Protein AF-A0A0V0T210-F1 (afdb_monomer_lite)

Secondary structure (DSSP, 8-state):
-HHHHHHHHHHHHIIIIIHHHHTTT---EEEEPTT-TTS-GGGT--TTPPTT-EEEEEETTEEEEEEEEETTEEEEEEE-------

Sequence (86 aa):
MLTIAAQMFIAAWKQNAAEDLLAKKTTIVGTLRRNKTEVPSELTEAMGREVGSSLFCFDRQLTLVSYILKRKKCVLLLSTMHHDDA

InterPro domains:
  IPR029526 PiggyBac transposable element-derived protein [PF13843] (16-84)

Foldseek 3Di:
DVQPLLVQLCVVVCVPPVVVQVVVVHKDKDWDDPPDPSDDVVLQDQPPPDQQDWDWDDDQQKIWIWHRPDRSDTIIMIIRDHDDPD

pLDDT: mean 77.09, std 12.62, range [44.34, 94.62]

Structure (mmCIF, N/CA/C/O backbone):
data_AF-A0A0V0T210-F1
#
_entry.id   AF-A0A0V0T210-F1
#
loop_
_atom_site.group_PDB
_atom_site.id
_atom_site.type_symbol
_atom_site.label_atom_id
_atom_site.label_alt_id
_atom_site.label_comp_id
_atom_site.label_asym_id
_atom_site.label_entity_id
_atom_site.label_seq_id
_atom_site.pdbx_PDB_ins_code
_atom_site.Cartn_x
_atom_site.Cartn_y
_atom_site.Cartn_z
_atom_site.occupancy
_atom_site.B_iso_or_equiv
_atom_site.auth_seq_id
_atom_site.auth_comp_id
_atom_site.auth_asym_id
_atom_site.auth_atom_id
_atom_site.pdbx_PDB_model_num
ATOM 1 N N . MET A 1 1 ? 1.105 20.512 -0.603 1.00 45.66 1 MET A N 1
ATOM 2 C CA . MET A 1 1 ? 2.060 19.970 0.392 1.00 45.66 1 MET A CA 1
ATOM 3 C C . MET A 1 1 ? 1.979 18.446 0.541 1.00 45.66 1 MET A C 1
ATOM 5 O O . MET A 1 1 ? 3.013 17.859 0.811 1.00 45.66 1 MET A O 1
ATOM 9 N N . LEU A 1 2 ? 0.834 17.797 0.265 1.00 49.56 2 LEU A N 1
ATOM 10 C CA . LEU A 1 2 ? 0.657 16.328 0.315 1.00 49.56 2 LEU A CA 1
ATOM 11 C C . LEU A 1 2 ? 1.561 15.514 -0.647 1.00 49.56 2 LEU A C 1
ATOM 13 O O . LEU A 1 2 ? 1.802 14.334 -0.426 1.00 49.56 2 LEU A O 1
ATOM 17 N N . THR A 1 3 ? 2.034 16.126 -1.736 1.00 56.75 3 THR A N 1
ATOM 18 C CA . THR A 1 3 ? 2.712 15.435 -2.845 1.00 56.75 3 THR A CA 1
ATOM 19 C C . THR A 1 3 ? 4.189 15.157 -2.593 1.00 56.75 3 THR A C 1
ATOM 21 O O . THR A 1 3 ? 4.652 14.067 -2.902 1.00 56.75 3 THR A O 1
ATOM 24 N N . ILE A 1 4 ? 4.928 16.088 -1.985 1.00 62.47 4 ILE A N 1
ATOM 25 C CA . ILE A 1 4 ? 6.395 15.994 -1.920 1.00 62.47 4 ILE A CA 1
ATOM 26 C C . ILE A 1 4 ? 6.842 14.861 -0.986 1.00 62.47 4 ILE A C 1
ATOM 28 O O . ILE A 1 4 ? 7.692 14.065 -1.368 1.00 62.47 4 ILE A O 1
ATOM 32 N N . ALA A 1 5 ? 6.243 14.734 0.203 1.00 63.56 5 ALA A N 1
ATOM 33 C CA . ALA A 1 5 ? 6.600 13.679 1.158 1.00 63.56 5 ALA A CA 1
ATOM 34 C C . ALA A 1 5 ? 6.236 12.277 0.636 1.00 63.56 5 ALA A C 1
ATOM 36 O O . ALA A 1 5 ? 7.047 11.356 0.712 1.00 63.56 5 ALA A O 1
ATOM 37 N N . ALA A 1 6 ? 5.050 12.131 0.034 1.00 63.81 6 ALA A N 1
ATOM 38 C CA . ALA A 1 6 ? 4.636 10.890 -0.618 1.00 63.81 6 ALA A CA 1
ATOM 39 C C . ALA A 1 6 ? 5.521 10.539 -1.824 1.00 63.81 6 ALA A C 1
ATOM 41 O O . ALA A 1 6 ? 5.907 9.381 -1.975 1.00 63.81 6 ALA A O 1
ATOM 42 N N . GLN A 1 7 ? 5.914 11.523 -2.638 1.00 66.56 7 GLN A N 1
ATOM 43 C CA . GLN A 1 7 ? 6.850 11.310 -3.745 1.00 66.56 7 GLN A CA 1
ATOM 44 C C . GLN A 1 7 ? 8.248 10.928 -3.259 1.00 66.56 7 GLN A C 1
ATOM 46 O O . GLN A 1 7 ? 8.840 10.017 -3.831 1.00 66.56 7 GLN A O 1
ATOM 51 N N . MET A 1 8 ? 8.765 11.548 -2.192 1.00 68.94 8 MET A N 1
ATOM 52 C CA . MET A 1 8 ? 10.059 11.155 -1.624 1.00 68.94 8 MET A CA 1
ATOM 53 C C . MET A 1 8 ? 10.032 9.731 -1.064 1.00 68.94 8 MET A C 1
ATOM 55 O O . MET A 1 8 ? 10.986 8.987 -1.266 1.00 68.94 8 MET A O 1
ATOM 59 N N . PHE A 1 9 ? 8.942 9.329 -0.402 1.00 71.75 9 PHE A N 1
ATOM 60 C CA . PHE A 1 9 ? 8.769 7.953 0.067 1.00 71.75 9 PHE A CA 1
ATOM 61 C C . PHE A 1 9 ? 8.775 6.954 -1.088 1.00 71.75 9 PHE A C 1
ATOM 63 O O . PHE A 1 9 ? 9.511 5.969 -1.048 1.00 71.75 9 PHE A O 1
ATOM 70 N N . ILE A 1 10 ? 7.978 7.220 -2.128 1.00 69.12 10 ILE A N 1
ATOM 71 C CA . ILE A 1 10 ? 7.919 6.358 -3.309 1.00 69.12 10 ILE A CA 1
ATOM 72 C C . ILE A 1 10 ? 9.299 6.283 -3.975 1.00 69.12 10 ILE A C 1
ATOM 74 O O . ILE A 1 10 ? 9.738 5.186 -4.307 1.00 69.12 10 ILE A O 1
ATOM 78 N N . ALA A 1 11 ? 10.021 7.402 -4.092 1.00 66.19 11 ALA A N 1
ATOM 79 C CA . ALA A 1 11 ? 11.373 7.438 -4.649 1.00 66.19 11 ALA A CA 1
ATOM 80 C C . ALA A 1 11 ? 12.380 6.625 -3.815 1.00 66.19 11 ALA A C 1
ATOM 82 O O . ALA A 1 11 ? 13.084 5.777 -4.359 1.00 66.19 11 ALA A O 1
ATOM 83 N N . ALA A 1 12 ? 12.405 6.814 -2.492 1.00 67.31 12 ALA A N 1
ATOM 84 C CA . ALA A 1 12 ? 13.299 6.079 -1.596 1.00 67.31 12 ALA A CA 1
ATOM 85 C C . ALA A 1 12 ? 13.003 4.569 -1.584 1.00 67.31 12 ALA A C 1
ATOM 87 O O . ALA A 1 12 ? 13.913 3.745 -1.499 1.00 67.31 12 ALA A O 1
ATOM 88 N N . TRP A 1 13 ? 11.728 4.184 -1.682 1.00 66.94 13 TRP A N 1
ATOM 89 C C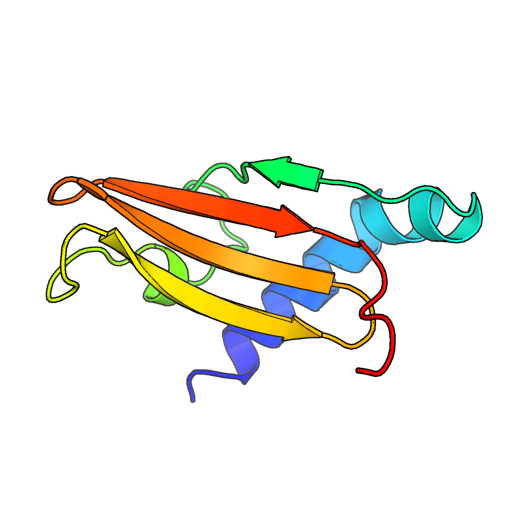A . TRP A 1 13 ? 11.339 2.777 -1.731 1.00 66.94 13 TRP A CA 1
ATOM 90 C C . TRP A 1 13 ? 11.645 2.137 -3.089 1.00 66.94 13 TRP A C 1
ATOM 92 O O . TRP A 1 13 ? 12.093 0.987 -3.146 1.00 66.94 13 TRP A O 1
ATOM 102 N N . LYS A 1 14 ? 11.454 2.892 -4.177 1.00 64.69 14 LYS A N 1
ATOM 103 C CA . LYS A 1 14 ? 11.756 2.459 -5.544 1.00 64.69 14 LYS A CA 1
ATOM 104 C C . LYS A 1 14 ? 13.207 1.996 -5.677 1.00 64.69 14 LYS A C 1
ATOM 106 O O . LYS A 1 14 ? 13.448 0.920 -6.221 1.00 64.69 14 LYS A O 1
ATOM 111 N N . GLN A 1 15 ? 14.126 2.743 -5.073 1.00 59.47 15 GLN A N 1
ATOM 112 C CA . GLN A 1 15 ? 15.569 2.555 -5.208 1.00 59.47 15 GLN A CA 1
ATOM 113 C C . GLN A 1 15 ? 16.133 1.299 -4.518 1.00 59.47 15 GLN A C 1
ATOM 115 O O . GLN A 1 15 ? 17.251 0.896 -4.810 1.00 59.47 15 GLN A O 1
ATOM 120 N N . ASN A 1 16 ? 15.379 0.659 -3.613 1.00 64.88 16 ASN A N 1
ATOM 121 C CA . ASN A 1 16 ? 15.887 -0.479 -2.834 1.00 64.88 16 ASN A CA 1
ATOM 122 C C . ASN A 1 16 ? 15.446 -1.855 -3.354 1.00 64.88 16 ASN A C 1
ATOM 124 O O . ASN A 1 16 ? 16.222 -2.801 -3.295 1.00 64.88 16 ASN A O 1
ATOM 128 N N . ALA A 1 17 ? 14.193 -2.010 -3.790 1.00 62.25 17 ALA A N 1
ATOM 129 C CA . ALA A 1 17 ? 13.641 -3.333 -4.122 1.00 62.25 17 ALA A CA 1
ATOM 130 C C . ALA A 1 17 ? 12.813 -3.356 -5.410 1.00 62.25 17 ALA A C 1
ATOM 132 O O . ALA A 1 17 ? 12.703 -4.401 -6.049 1.00 62.25 17 ALA A O 1
ATOM 133 N N . ALA A 1 18 ? 12.222 -2.224 -5.799 1.00 62.03 18 ALA A N 1
ATOM 134 C CA . ALA A 1 18 ? 11.393 -2.170 -6.994 1.00 62.03 18 ALA A CA 1
ATOM 135 C C . ALA A 1 18 ? 12.241 -2.180 -8.270 1.00 62.03 18 ALA A C 1
ATOM 137 O O . ALA A 1 18 ? 11.863 -2.850 -9.221 1.00 62.03 18 ALA A O 1
ATOM 138 N N . GLU A 1 19 ? 13.383 -1.487 -8.298 1.00 65.75 19 GLU A N 1
ATOM 139 C CA . GLU A 1 19 ? 14.219 -1.369 -9.504 1.00 65.75 19 GLU A CA 1
ATOM 140 C C . GLU A 1 19 ? 14.766 -2.718 -9.993 1.00 65.75 19 GLU A C 1
ATOM 142 O O . GLU A 1 19 ? 14.601 -3.049 -11.168 1.00 65.75 19 GLU A O 1
ATOM 147 N N . ASP A 1 20 ? 15.297 -3.549 -9.094 1.00 67.25 20 ASP A N 1
ATOM 148 C CA . ASP A 1 20 ? 15.809 -4.886 -9.432 1.00 67.25 20 ASP A CA 1
ATOM 149 C C . ASP A 1 20 ? 14.724 -5.842 -9.947 1.00 67.25 20 ASP A C 1
ATOM 151 O O . ASP A 1 20 ? 14.996 -6.750 -10.739 1.00 67.25 20 ASP A O 1
ATOM 155 N N . LEU A 1 21 ? 13.485 -5.669 -9.482 1.00 66.19 21 LEU A N 1
ATOM 156 C CA . LEU A 1 21 ? 12.355 -6.525 -9.844 1.00 66.19 21 LEU A CA 1
ATOM 157 C C . LEU A 1 21 ? 11.651 -6.027 -11.112 1.00 66.19 21 LEU A C 1
ATOM 159 O O . LEU A 1 21 ? 11.309 -6.839 -11.975 1.00 66.19 21 LEU A O 1
ATOM 163 N N . LEU A 1 22 ? 11.553 -4.708 -11.292 1.00 66.75 22 LEU A N 1
ATOM 164 C CA . LEU A 1 22 ? 11.104 -4.076 -12.532 1.00 66.75 22 LEU A CA 1
ATOM 165 C C . LEU A 1 22 ? 12.062 -4.385 -13.689 1.00 66.75 22 LEU A C 1
ATOM 167 O O . LEU A 1 22 ? 11.608 -4.704 -14.787 1.00 66.75 22 LEU A O 1
ATOM 171 N N . ALA A 1 23 ? 13.376 -4.400 -13.440 1.00 65.62 23 ALA A N 1
ATOM 172 C CA . ALA A 1 23 ? 14.374 -4.821 -14.426 1.00 65.62 23 ALA A CA 1
ATOM 173 C C . ALA A 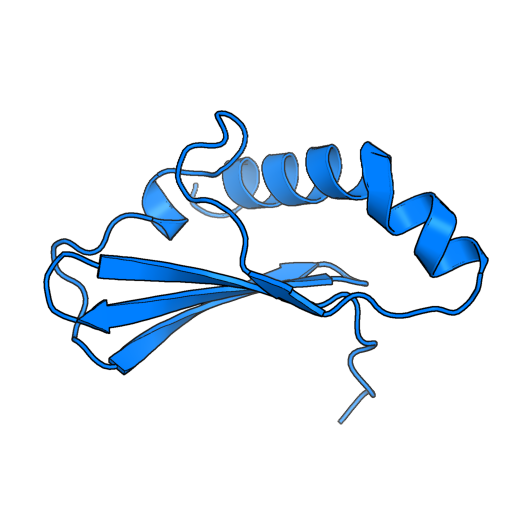1 23 ? 14.174 -6.277 -14.893 1.00 65.62 23 ALA A C 1
ATOM 175 O O . ALA A 1 23 ? 14.497 -6.619 -16.030 1.00 65.62 23 ALA A O 1
ATOM 176 N N . LYS A 1 24 ? 13.588 -7.132 -14.044 1.00 73.69 24 LYS A N 1
ATOM 177 C CA . LYS A 1 24 ? 13.269 -8.537 -14.349 1.00 73.69 24 LYS A CA 1
ATOM 178 C C . LYS A 1 24 ? 11.879 -8.734 -14.967 1.00 73.69 24 LYS A C 1
ATOM 180 O O . LYS A 1 24 ? 11.476 -9.877 -15.159 1.00 73.69 24 LYS A O 1
ATOM 185 N N . LYS A 1 25 ? 11.165 -7.649 -15.305 1.00 71.31 25 LYS A N 1
ATOM 186 C CA . LYS A 1 25 ? 9.767 -7.662 -15.785 1.00 71.31 25 LYS A CA 1
ATOM 187 C C . LYS A 1 25 ? 8.793 -8.329 -14.803 1.00 71.31 25 LYS A C 1
ATOM 189 O O . LYS A 1 25 ? 7.794 -8.910 -15.218 1.00 71.31 25 LYS A O 1
ATOM 194 N N . THR A 1 26 ? 9.075 -8.242 -13.505 1.00 73.19 26 THR A N 1
ATOM 195 C CA . THR A 1 26 ? 8.228 -8.814 -12.455 1.00 73.19 26 THR A CA 1
ATOM 196 C C . THR A 1 26 ? 7.541 -7.700 -11.678 1.00 73.19 26 THR A C 1
ATOM 198 O O . THR A 1 26 ? 8.170 -6.725 -11.271 1.00 73.19 26 THR A O 1
ATOM 201 N N . THR A 1 27 ? 6.244 -7.857 -11.433 1.00 79.81 27 THR A N 1
ATOM 202 C CA . THR A 1 27 ? 5.460 -6.930 -10.610 1.00 79.81 27 THR A CA 1
ATOM 203 C C . THR A 1 27 ? 5.447 -7.377 -9.153 1.00 79.81 27 THR A C 1
ATOM 205 O O . THR A 1 27 ? 5.345 -8.570 -8.868 1.00 79.81 27 THR A O 1
ATOM 208 N N . ILE A 1 28 ? 5.473 -6.426 -8.223 1.00 80.31 28 ILE A N 1
ATOM 209 C CA . ILE A 1 28 ? 5.314 -6.675 -6.790 1.00 80.31 28 ILE A CA 1
ATOM 210 C C . ILE A 1 28 ? 3.949 -6.160 -6.372 1.00 80.31 28 ILE A C 1
ATOM 212 O O . ILE A 1 28 ? 3.600 -5.018 -6.664 1.00 80.31 28 ILE A O 1
ATOM 216 N N . VAL A 1 29 ? 3.211 -6.977 -5.628 1.00 85.81 29 VAL A N 1
ATOM 217 C CA . VAL A 1 29 ? 2.035 -6.533 -4.881 1.00 85.81 29 VAL A CA 1
ATOM 218 C C . VAL A 1 29 ? 2.191 -7.004 -3.447 1.00 85.81 29 VAL A C 1
ATOM 220 O O . VAL A 1 29 ? 2.507 -8.167 -3.199 1.00 85.81 29 VAL A O 1
ATOM 223 N N . GLY A 1 30 ? 1.994 -6.108 -2.487 1.00 87.44 30 GLY A N 1
ATOM 224 C CA . GLY A 1 30 ? 2.135 -6.474 -1.086 1.00 87.44 30 GLY A CA 1
ATOM 225 C C . GLY A 1 30 ? 1.707 -5.387 -0.120 1.00 87.44 30 GLY A C 1
ATOM 226 O O . GLY A 1 30 ? 1.505 -4.231 -0.481 1.00 87.44 30 GLY A O 1
ATOM 227 N N . THR A 1 31 ? 1.569 -5.767 1.145 1.00 89.00 31 THR A N 1
ATOM 228 C CA . THR A 1 31 ? 1.262 -4.822 2.217 1.00 89.00 31 THR A CA 1
ATOM 229 C C . THR A 1 31 ? 2.534 -4.219 2.799 1.00 89.00 31 THR A C 1
ATOM 231 O O . THR A 1 31 ? 3.477 -4.944 3.121 1.00 89.00 31 THR A O 1
ATOM 234 N N . LEU A 1 32 ? 2.537 -2.910 3.025 1.00 84.56 32 LEU A N 1
ATOM 235 C CA . LEU A 1 32 ? 3.621 -2.206 3.704 1.00 84.56 32 LEU A CA 1
ATOM 236 C C . LEU A 1 32 ? 3.361 -2.122 5.208 1.00 84.56 32 LEU A C 1
ATOM 238 O O . LEU A 1 32 ? 2.253 -1.837 5.668 1.00 84.56 32 LEU A O 1
ATOM 242 N N . ARG A 1 33 ? 4.420 -2.321 5.999 1.00 81.44 33 ARG A N 1
ATOM 243 C CA . ARG A 1 33 ? 4.372 -2.039 7.436 1.00 81.44 33 ARG A CA 1
ATOM 244 C C . ARG A 1 33 ? 4.316 -0.531 7.660 1.00 81.44 33 ARG A C 1
ATOM 246 O O . ARG A 1 33 ? 5.166 0.202 7.171 1.00 81.44 33 ARG A O 1
ATOM 253 N N . ARG A 1 34 ? 3.356 -0.106 8.484 1.00 73.44 34 ARG A N 1
ATOM 254 C CA . ARG A 1 34 ? 3.134 1.296 8.865 1.00 73.44 34 ARG A CA 1
ATOM 255 C C . ARG A 1 34 ? 4.343 1.956 9.541 1.00 73.44 34 ARG A C 1
ATOM 257 O O . ARG A 1 34 ? 4.559 3.141 9.358 1.00 73.44 34 ARG A O 1
ATOM 264 N N . ASN A 1 35 ? 5.116 1.199 10.320 1.00 74.19 35 ASN A N 1
ATOM 265 C CA . ASN A 1 35 ? 6.169 1.737 11.195 1.00 74.19 35 ASN A CA 1
ATOM 266 C C . ASN A 1 35 ? 7.502 2.010 10.476 1.00 74.19 35 ASN A C 1
ATOM 268 O O . ASN A 1 35 ? 8.542 2.066 11.126 1.00 74.19 35 ASN A O 1
ATOM 272 N N . LYS A 1 36 ? 7.506 2.108 9.146 1.00 69.81 36 LYS A N 1
ATOM 273 C CA . LYS A 1 36 ? 8.706 2.495 8.403 1.00 69.81 36 LYS A CA 1
ATOM 274 C C . LYS A 1 36 ? 8.838 4.013 8.444 1.00 69.81 36 LYS A C 1
ATOM 276 O O . LYS A 1 36 ? 7.891 4.701 8.082 1.00 69.81 36 LYS A O 1
ATOM 281 N N . THR A 1 37 ? 9.999 4.511 8.868 1.00 67.81 37 THR A N 1
ATOM 282 C CA . THR A 1 37 ? 10.289 5.951 8.996 1.00 67.81 37 THR A CA 1
ATOM 283 C C . THR A 1 37 ? 10.063 6.703 7.690 1.00 67.81 37 THR A C 1
ATOM 285 O O . THR A 1 37 ? 9.677 7.864 7.708 1.00 67.81 37 THR A O 1
ATOM 288 N N . GLU A 1 38 ? 10.267 6.035 6.555 1.00 72.62 38 GLU A N 1
ATOM 289 C CA . GLU A 1 38 ? 10.046 6.634 5.246 1.00 72.62 38 GLU A CA 1
ATOM 290 C C . GLU A 1 38 ? 8.554 6.835 4.889 1.00 72.62 38 GLU A C 1
ATOM 292 O O . GLU A 1 38 ? 8.266 7.608 3.984 1.00 72.62 38 GLU A O 1
ATOM 297 N N . VAL A 1 39 ? 7.598 6.197 5.582 1.00 77.12 39 VAL A N 1
ATOM 298 C CA . VAL A 1 39 ? 6.162 6.294 5.260 1.00 77.12 39 VAL A CA 1
ATOM 299 C C . VAL A 1 39 ? 5.563 7.605 5.803 1.00 77.12 39 VAL A C 1
ATOM 301 O O . VAL A 1 39 ? 5.546 7.797 7.021 1.00 77.12 39 VAL A O 1
ATOM 304 N N . PRO A 1 40 ? 4.977 8.467 4.949 1.00 81.06 40 PRO A N 1
ATOM 305 C CA . PRO A 1 40 ? 4.341 9.713 5.376 1.00 81.06 40 PRO A CA 1
ATOM 306 C C . PRO A 1 40 ? 3.164 9.464 6.321 1.00 81.06 40 PRO A C 1
ATOM 308 O O . PRO A 1 40 ? 2.339 8.569 6.091 1.00 81.06 40 PRO A O 1
ATOM 311 N N . SER A 1 41 ? 3.056 10.266 7.381 1.00 82.50 41 SER A N 1
ATOM 312 C CA . SER A 1 41 ? 2.011 10.115 8.396 1.00 82.50 41 SER A CA 1
ATOM 313 C C . SER A 1 41 ? 0.614 10.273 7.802 1.00 82.50 41 SER A C 1
ATOM 315 O O . SER A 1 41 ? -0.282 9.540 8.213 1.00 82.50 41 SER A O 1
ATOM 317 N N . GLU A 1 42 ? 0.454 11.115 6.784 1.00 82.62 42 GLU A N 1
ATOM 318 C CA . GLU A 1 42 ? -0.791 11.393 6.061 1.00 82.62 42 GLU A CA 1
ATOM 319 C C . GLU A 1 42 ? -1.375 10.136 5.407 1.00 82.62 42 GLU A C 1
ATOM 321 O O . GLU A 1 42 ? -2.590 9.973 5.301 1.00 82.62 42 GLU A O 1
ATOM 326 N N . LEU A 1 43 ? -0.510 9.200 5.008 1.00 81.44 43 LEU A N 1
ATOM 327 C CA . LEU A 1 43 ? -0.923 7.920 4.438 1.00 81.44 43 LEU A CA 1
ATOM 328 C C . LEU A 1 43 ? -1.283 6.897 5.505 1.00 81.44 43 LEU A C 1
ATOM 330 O O . LEU A 1 43 ? -1.876 5.868 5.199 1.00 81.44 43 LEU A O 1
ATOM 334 N N . THR A 1 44 ? -0.949 7.152 6.762 1.00 85.31 44 THR A N 1
ATOM 335 C CA . THR A 1 44 ? -1.222 6.222 7.860 1.00 85.31 44 THR A CA 1
ATOM 336 C C . THR A 1 44 ? -2.245 6.748 8.854 1.00 85.31 44 THR A C 1
ATOM 338 O O . THR A 1 44 ? -2.761 5.985 9.680 1.00 85.31 44 THR A O 1
ATOM 341 N N . GLU A 1 45 ? -2.534 8.044 8.792 1.00 85.69 45 GLU A N 1
ATOM 342 C CA . GLU A 1 45 ? -3.505 8.713 9.625 1.00 85.69 45 GLU A CA 1
ATOM 343 C C . GLU A 1 45 ? -4.902 8.197 9.291 1.00 85.69 45 GLU A C 1
ATOM 345 O O . GLU A 1 45 ? -5.426 8.345 8.190 1.00 85.69 45 GLU A O 1
ATOM 350 N N . ALA A 1 46 ? -5.489 7.520 10.273 1.00 84.25 46 ALA A N 1
ATOM 351 C CA . ALA A 1 46 ? -6.841 6.984 10.194 1.00 84.25 46 ALA A CA 1
ATOM 352 C C . ALA A 1 46 ? -7.856 7.879 10.919 1.00 84.25 46 ALA A C 1
ATOM 354 O O . ALA A 1 46 ? -9.051 7.590 10.899 1.00 84.25 46 ALA A O 1
ATOM 355 N N . MET A 1 47 ? -7.394 8.916 11.625 1.00 84.62 47 MET A N 1
ATOM 356 C CA . MET A 1 47 ? -8.277 9.843 12.324 1.00 84.62 47 MET A CA 1
ATOM 357 C C . MET A 1 47 ? -8.982 10.732 11.298 1.00 84.62 47 MET A C 1
ATOM 359 O O . MET A 1 47 ? -8.363 11.196 10.350 1.00 84.62 47 MET A O 1
ATOM 363 N N . GLY A 1 48 ? -10.296 10.905 11.443 1.00 85.44 48 GLY A N 1
ATOM 364 C CA . GLY A 1 48 ? -11.103 11.687 10.499 1.00 85.44 48 GLY A CA 1
ATOM 365 C C . GLY A 1 48 ? -11.414 10.998 9.163 1.00 85.44 48 GLY A C 1
ATOM 366 O O . GLY A 1 48 ? -12.199 11.537 8.393 1.00 85.44 48 GLY A O 1
ATOM 367 N N . ARG A 1 49 ? -10.871 9.802 8.893 1.00 90.88 49 ARG A N 1
ATOM 368 C CA . ARG A 1 49 ? -11.176 9.025 7.681 1.00 90.88 49 ARG A CA 1
ATOM 369 C C . ARG A 1 49 ? -12.240 7.958 7.934 1.00 90.88 49 ARG A C 1
ATOM 371 O O . ARG A 1 49 ? -12.237 7.293 8.972 1.00 90.88 49 ARG A O 1
ATOM 378 N N . GLU A 1 50 ? -13.132 7.773 6.964 1.00 93.44 50 GLU A N 1
ATOM 379 C CA . GLU A 1 50 ? -14.211 6.786 7.038 1.00 93.44 50 GLU A CA 1
ATOM 380 C C . GLU A 1 50 ? -13.680 5.348 6.906 1.00 93.44 50 GLU A C 1
ATOM 382 O O . GLU A 1 50 ? -12.725 5.084 6.171 1.00 93.44 50 GLU A O 1
ATOM 387 N N . VAL A 1 51 ? -14.297 4.401 7.620 1.00 94.62 51 VAL A N 1
ATOM 388 C CA . VAL A 1 51 ? -13.992 2.970 7.469 1.00 94.62 51 VAL A CA 1
ATOM 389 C C . VAL A 1 51 ? -14.400 2.515 6.069 1.00 94.62 51 VAL A C 1
ATOM 391 O O . VAL A 1 51 ? -15.500 2.802 5.625 1.00 94.62 51 VAL A O 1
ATOM 394 N N . GLY A 1 52 ? -13.513 1.803 5.379 1.00 93.12 52 GLY A N 1
ATOM 395 C CA . GLY A 1 52 ? -13.700 1.421 3.980 1.00 93.12 52 GLY A CA 1
ATOM 396 C C . GLY A 1 52 ? -13.197 2.461 2.974 1.00 93.12 52 GLY A C 1
ATOM 397 O O . GLY A 1 52 ? -13.117 2.151 1.788 1.00 93.12 52 GLY A O 1
ATOM 398 N N . SER A 1 53 ? -12.793 3.658 3.418 1.00 93.88 53 SER A N 1
ATOM 399 C CA . SER A 1 53 ? -12.208 4.662 2.523 1.00 93.88 53 SER A CA 1
ATOM 400 C C . SER A 1 53 ? -10.768 4.322 2.125 1.00 93.88 53 SER A C 1
ATOM 402 O O . SER A 1 53 ? -10.003 3.728 2.895 1.00 93.88 53 SER A O 1
ATOM 404 N N . SER A 1 54 ? -10.381 4.767 0.928 1.00 92.12 54 SER A N 1
ATOM 405 C CA . SER A 1 54 ? -9.042 4.589 0.358 1.00 92.12 54 SER A CA 1
ATOM 406 C C . SER A 1 54 ? -8.447 5.928 -0.072 1.00 92.12 54 SER A C 1
ATOM 408 O O . SER A 1 54 ? -9.164 6.796 -0.560 1.00 92.12 54 SER A O 1
ATOM 410 N N . LEU A 1 55 ? -7.137 6.086 0.098 1.00 90.06 55 LEU A N 1
ATOM 411 C CA . LEU A 1 55 ? -6.341 7.158 -0.498 1.00 90.06 55 LEU A CA 1
ATOM 412 C C . LEU A 1 55 ? -5.327 6.519 -1.438 1.00 90.06 55 LEU A C 1
ATOM 414 O O . LEU A 1 55 ? -4.677 5.544 -1.061 1.00 90.06 55 LEU A O 1
ATOM 418 N N . PHE A 1 56 ? -5.193 7.075 -2.635 1.00 86.69 56 PHE A N 1
ATOM 419 C CA . PHE A 1 56 ? -4.294 6.564 -3.661 1.00 86.69 56 PHE A CA 1
ATOM 420 C C . PHE A 1 56 ? -3.156 7.552 -3.902 1.00 86.69 56 PHE A C 1
ATOM 422 O O . PHE A 1 56 ? -3.373 8.761 -3.993 1.00 86.69 56 PHE A O 1
ATOM 429 N N . CYS A 1 57 ? -1.944 7.027 -4.021 1.00 83.69 57 CYS A N 1
ATOM 430 C CA . CYS A 1 57 ? -0.776 7.761 -4.478 1.00 83.69 57 CYS A CA 1
ATOM 431 C C . CYS A 1 57 ? -0.178 7.025 -5.666 1.00 83.69 57 CYS A C 1
ATOM 433 O O . CYS A 1 57 ? 0.196 5.858 -5.556 1.00 83.69 57 CYS A O 1
ATOM 435 N N . PHE A 1 58 ? -0.099 7.728 -6.788 1.00 82.12 58 PHE A N 1
ATOM 436 C CA . PHE A 1 58 ? 0.376 7.184 -8.047 1.00 82.12 58 PHE A CA 1
ATOM 437 C C . PHE A 1 58 ? 1.742 7.774 -8.387 1.00 82.12 58 PHE A C 1
ATOM 439 O O . PHE A 1 58 ? 1.964 8.980 -8.274 1.00 82.12 58 PHE A O 1
ATOM 446 N N . ASP A 1 59 ? 2.637 6.904 -8.823 1.00 78.06 59 ASP A N 1
ATOM 447 C CA . ASP A 1 59 ? 3.851 7.210 -9.566 1.00 78.06 59 ASP A CA 1
ATOM 448 C C . ASP A 1 59 ? 3.806 6.432 -10.890 1.00 78.06 59 ASP A C 1
ATOM 450 O O . ASP A 1 59 ? 3.036 5.483 -11.036 1.00 78.06 59 ASP A O 1
ATOM 454 N N . ARG A 1 60 ? 4.652 6.797 -11.859 1.00 75.88 60 ARG A N 1
ATOM 455 C CA . ARG A 1 60 ? 4.656 6.213 -13.216 1.00 75.88 60 ARG A CA 1
ATOM 456 C C . ARG A 1 60 ? 4.703 4.680 -13.260 1.00 75.88 60 ARG A C 1
ATOM 458 O O . ARG A 1 60 ? 4.337 4.100 -14.273 1.00 75.88 60 ARG A O 1
ATOM 465 N N . GLN A 1 61 ? 5.225 4.029 -12.223 1.00 75.25 61 GLN A N 1
ATOM 466 C CA . GLN A 1 61 ? 5.420 2.574 -12.171 1.00 75.25 61 GLN A CA 1
ATOM 467 C C . GLN A 1 61 ? 4.864 1.946 -10.888 1.00 75.25 61 GLN A C 1
ATOM 469 O O . GLN A 1 61 ? 5.097 0.765 -10.638 1.00 75.25 61 GLN A O 1
ATOM 474 N N . LEU A 1 62 ? 4.211 2.732 -10.027 1.00 80.12 62 LEU A N 1
ATOM 475 C CA . LEU A 1 62 ? 3.891 2.305 -8.673 1.00 80.12 62 LEU A CA 1
ATOM 476 C C . LEU A 1 62 ? 2.615 2.971 -8.165 1.00 80.12 62 LEU A C 1
ATOM 478 O O . LEU A 1 62 ? 2.436 4.179 -8.254 1.00 80.12 62 LEU A O 1
ATOM 482 N N . THR A 1 63 ? 1.740 2.162 -7.585 1.00 86.12 63 THR A N 1
ATOM 483 C CA . THR A 1 63 ? 0.544 2.595 -6.871 1.00 86.12 63 THR A CA 1
ATOM 484 C C . THR A 1 63 ? 0.681 2.240 -5.406 1.00 86.12 63 THR A C 1
ATOM 486 O O . THR A 1 63 ? 0.889 1.081 -5.046 1.00 86.12 63 THR A O 1
ATOM 489 N N . LEU A 1 64 ? 0.510 3.235 -4.550 1.00 87.00 64 LEU A N 1
ATOM 490 C CA . LEU A 1 64 ? 0.369 3.056 -3.119 1.00 87.00 64 LEU A CA 1
ATOM 491 C C . LEU A 1 64 ? -1.079 3.346 -2.726 1.00 87.00 64 LEU A C 1
ATOM 493 O O . LEU A 1 64 ? -1.634 4.385 -3.077 1.00 87.00 64 LEU A O 1
ATOM 497 N N . VAL A 1 65 ? -1.679 2.439 -1.967 1.00 90.50 65 VAL A N 1
ATOM 498 C CA . VAL A 1 65 ? -3.042 2.568 -1.456 1.00 90.50 65 VAL A CA 1
ATOM 499 C C . VAL A 1 65 ? -3.010 2.572 0.060 1.00 90.50 65 VAL A C 1
ATOM 501 O O . VAL A 1 65 ? -2.483 1.662 0.696 1.00 90.50 65 VAL A O 1
ATOM 504 N N . SER A 1 66 ? -3.618 3.591 0.644 1.00 91.88 66 SER A N 1
ATOM 505 C CA . SER A 1 66 ? -3.871 3.703 2.071 1.00 91.88 66 SER A CA 1
ATOM 506 C C . SER A 1 66 ? -5.344 3.426 2.353 1.00 91.88 66 SER A C 1
ATOM 508 O O . SER A 1 66 ? -6.212 4.256 2.072 1.00 91.88 66 SER A O 1
ATOM 510 N N . TYR A 1 67 ? -5.624 2.252 2.912 1.00 93.88 67 TYR A N 1
ATOM 511 C CA . TYR A 1 67 ? -6.971 1.739 3.142 1.00 93.88 67 TYR A CA 1
ATOM 512 C C . TYR A 1 67 ? -7.332 1.706 4.630 1.00 93.88 67 TYR A C 1
ATOM 514 O O . TYR A 1 67 ? -6.612 1.123 5.447 1.00 93.88 67 TYR A O 1
ATOM 522 N N . ILE A 1 68 ? -8.482 2.275 4.998 1.00 94.44 68 ILE A N 1
ATOM 523 C CA . ILE A 1 68 ? -8.983 2.229 6.377 1.00 94.44 68 ILE A CA 1
ATOM 524 C C . ILE A 1 68 ? -9.807 0.959 6.585 1.00 94.44 68 ILE A C 1
ATOM 526 O O . ILE A 1 68 ? -11.016 0.939 6.374 1.00 94.44 68 ILE A O 1
AT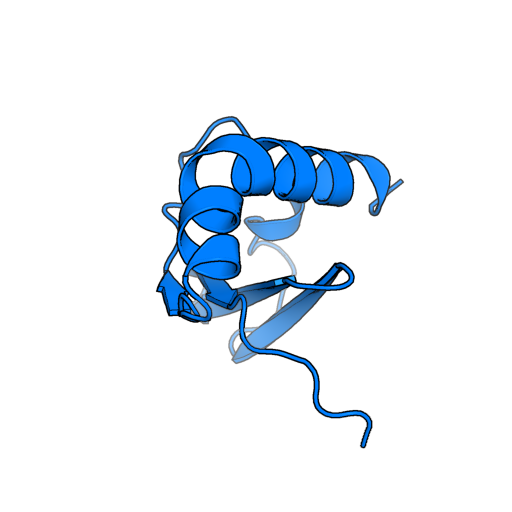OM 530 N N . LEU A 1 69 ? -9.157 -0.103 7.061 1.00 92.38 69 LEU A N 1
ATOM 531 C CA . LEU A 1 69 ? -9.809 -1.393 7.305 1.00 92.38 69 LEU A CA 1
ATOM 532 C C . LEU A 1 69 ? -10.841 -1.326 8.442 1.00 92.38 69 LEU A C 1
ATOM 534 O O . LEU A 1 69 ? -11.894 -1.949 8.377 1.00 92.38 69 LEU A O 1
ATOM 538 N N . LYS A 1 70 ? -10.524 -0.604 9.521 1.00 91.62 70 LYS A N 1
ATOM 539 C CA . LYS A 1 70 ? -11.431 -0.345 10.652 1.00 91.62 70 LYS A CA 1
ATOM 540 C C . LYS A 1 70 ? -10.988 0.895 11.414 1.00 91.62 70 LYS A C 1
ATOM 542 O O . LYS A 1 70 ? -9.895 1.405 11.177 1.00 91.62 70 LYS A O 1
ATOM 547 N N . ARG A 1 71 ? -11.804 1.371 12.364 1.00 88.38 71 ARG A N 1
ATOM 548 C CA . ARG A 1 71 ? -11.476 2.551 13.186 1.00 88.38 71 ARG A CA 1
ATOM 549 C C . ARG A 1 71 ? -10.043 2.450 13.726 1.00 88.38 71 ARG A C 1
ATOM 551 O O . ARG A 1 71 ? -9.686 1.455 14.358 1.00 88.38 71 ARG A O 1
ATOM 558 N N . LYS A 1 72 ? -9.233 3.480 13.455 1.00 85.38 72 LYS A N 1
ATOM 559 C CA . LYS A 1 72 ? -7.813 3.589 13.845 1.00 85.38 72 LYS A CA 1
ATOM 560 C C . LYS A 1 72 ? -6.864 2.526 13.254 1.00 85.38 72 LYS A C 1
ATOM 562 O O . LYS A 1 72 ? -5.702 2.480 13.654 1.00 85.38 72 LYS A O 1
ATOM 567 N N . LYS A 1 73 ? -7.306 1.688 12.308 1.00 89.31 73 LYS A N 1
ATOM 568 C CA . LYS A 1 73 ? -6.448 0.735 11.586 1.00 89.31 73 LYS A CA 1
ATOM 569 C C . LYS A 1 73 ? -6.405 1.058 10.097 1.00 89.31 73 LYS A C 1
ATOM 571 O O . LYS A 1 73 ? -7.371 0.823 9.376 1.00 89.31 73 LYS A O 1
ATOM 576 N N . CYS A 1 74 ? -5.242 1.529 9.668 1.00 91.69 74 CYS A N 1
ATOM 577 C CA . CYS A 1 74 ? -4.889 1.727 8.272 1.00 91.69 74 CYS A CA 1
ATOM 578 C C . CYS A 1 74 ? -4.00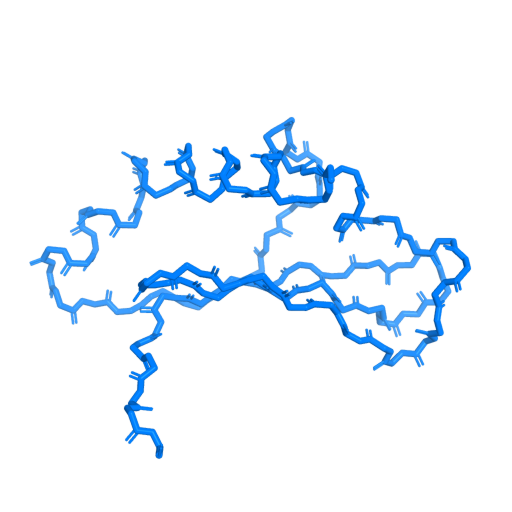6 0.569 7.790 1.00 91.69 74 CYS A C 1
ATOM 580 O O . CYS A 1 74 ? -3.086 0.155 8.501 1.00 91.69 74 CYS A O 1
ATOM 582 N N . VAL A 1 75 ? -4.281 0.068 6.591 1.00 91.75 75 VAL A N 1
ATOM 583 C CA . VAL A 1 75 ? -3.450 -0.883 5.851 1.00 91.75 75 VAL A CA 1
ATOM 584 C C . VAL A 1 75 ? -2.862 -0.146 4.658 1.00 91.75 75 VAL A C 1
ATOM 586 O O . VAL A 1 75 ? -3.573 0.576 3.965 1.00 91.75 75 VAL A O 1
ATOM 589 N N . LEU A 1 76 ? -1.564 -0.318 4.436 1.00 91.19 76 LEU A N 1
ATOM 590 C CA . LEU A 1 76 ? -0.888 0.200 3.255 1.00 91.19 76 LEU A CA 1
ATOM 591 C C . LEU A 1 76 ? -0.673 -0.946 2.282 1.00 91.19 76 LEU A C 1
ATOM 593 O O . LEU A 1 76 ? -0.135 -1.983 2.669 1.00 91.19 76 LEU A O 1
ATOM 597 N N . LEU A 1 77 ? -1.074 -0.751 1.037 1.00 90.06 77 LEU A N 1
ATOM 598 C CA . LEU A 1 77 ? -0.856 -1.677 -0.063 1.00 90.06 77 LEU A CA 1
ATOM 599 C C . LEU A 1 77 ? 0.015 -0.992 -1.097 1.00 90.06 77 LEU A C 1
ATOM 601 O O . LEU A 1 77 ? -0.183 0.178 -1.400 1.00 90.06 77 LEU A O 1
ATOM 605 N N . LEU A 1 78 ? 0.953 -1.739 -1.646 1.00 87.06 78 LEU A N 1
ATOM 606 C CA . LEU A 1 78 ? 1.820 -1.299 -2.712 1.00 87.06 78 LEU A CA 1
ATOM 607 C C . LEU A 1 78 ? 1.663 -2.234 -3.896 1.00 87.06 78 LEU A C 1
ATOM 609 O O . LEU A 1 78 ? 1.641 -3.451 -3.719 1.00 87.06 78 LEU A O 1
ATOM 613 N N . SER A 1 79 ? 1.598 -1.657 -5.084 1.00 85.75 79 SER A N 1
ATOM 614 C CA . SER A 1 79 ? 1.603 -2.374 -6.346 1.00 85.75 79 SER A CA 1
ATOM 615 C C . SER A 1 79 ? 2.577 -1.699 -7.301 1.00 85.75 79 SER A C 1
ATOM 617 O O . SER A 1 79 ? 2.544 -0.481 -7.437 1.00 85.75 79 SER A O 1
ATOM 619 N N . THR A 1 80 ? 3.420 -2.474 -7.978 1.00 82.81 80 THR A N 1
ATOM 620 C CA . THR A 1 80 ? 4.204 -2.013 -9.139 1.00 82.81 80 THR A CA 1
ATOM 621 C C . THR A 1 80 ? 3.637 -2.545 -10.454 1.00 82.81 80 THR A C 1
ATOM 623 O O . THR A 1 80 ? 4.342 -2.623 -11.458 1.00 82.81 80 THR A O 1
ATOM 626 N N . MET A 1 81 ? 2.382 -3.000 -10.434 1.00 77.50 81 MET A N 1
ATOM 627 C CA . MET A 1 81 ? 1.680 -3.417 -11.639 1.00 77.50 81 MET A CA 1
ATOM 628 C C . MET A 1 81 ? 1.528 -2.214 -12.569 1.00 77.50 81 MET A C 1
ATOM 630 O O . MET A 1 81 ? 1.209 -1.115 -12.110 1.00 77.50 81 MET A O 1
ATOM 634 N N . HIS A 1 82 ? 1.794 -2.421 -13.858 1.00 65.94 82 HIS A N 1
ATOM 635 C CA . HIS A 1 82 ? 1.630 -1.378 -14.860 1.00 65.94 82 HIS A CA 1
ATOM 636 C C . HIS A 1 82 ? 0.175 -0.902 -14.859 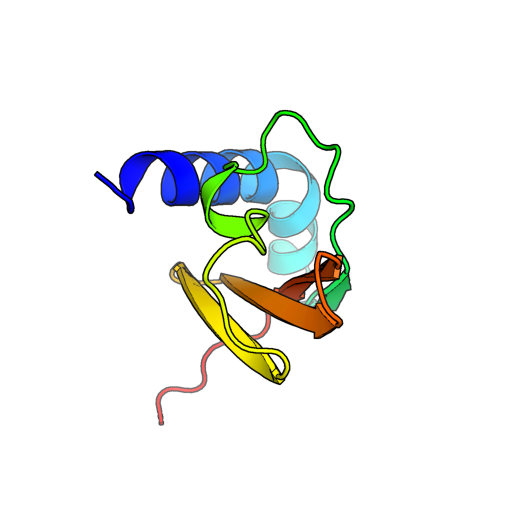1.00 65.94 82 HIS A C 1
ATOM 638 O O . HIS A 1 82 ? -0.750 -1.713 -14.824 1.00 65.94 82 HIS A O 1
ATOM 644 N N . HIS A 1 83 ? -0.020 0.416 -14.855 1.00 60.88 83 HIS A N 1
ATOM 645 C CA . HIS A 1 83 ? -1.286 0.970 -15.302 1.00 60.88 83 HIS A CA 1
ATOM 646 C C . HIS A 1 83 ? -1.349 0.691 -16.796 1.00 60.88 83 HIS A C 1
ATOM 648 O O . HIS A 1 83 ? -0.621 1.320 -17.559 1.00 60.88 83 HIS A O 1
ATOM 654 N N . ASP A 1 84 ? -2.139 -0.304 -17.192 1.00 51.88 84 ASP A N 1
ATOM 655 C CA . ASP A 1 84 ? -2.601 -0.351 -18.570 1.00 51.88 84 ASP A CA 1
ATOM 656 C C . ASP A 1 84 ? -3.344 0.968 -18.809 1.00 51.88 84 ASP A C 1
ATOM 658 O O . ASP A 1 84 ? -4.195 1.354 -17.999 1.00 51.88 84 ASP A O 1
ATOM 662 N N . ASP A 1 85 ? -2.943 1.695 -19.854 1.00 49.94 85 ASP A N 1
ATOM 663 C CA . ASP A 1 85 ? -3.641 2.893 -20.310 1.00 49.94 85 ASP A CA 1
ATOM 664 C C . ASP A 1 85 ? -5.085 2.478 -20.634 1.00 49.94 85 ASP A C 1
ATOM 666 O O . ASP A 1 85 ? -5.340 1.820 -21.645 1.00 49.94 85 ASP A O 1
ATOM 670 N N . ALA A 1 86 ? -6.007 2.779 -19.718 1.00 44.34 86 ALA A N 1
ATOM 671 C CA . ALA A 1 86 ? -7.441 2.599 -19.913 1.00 44.34 86 ALA A CA 1
ATOM 672 C C . ALA A 1 86 ? -8.008 3.707 -20.805 1.00 44.34 86 ALA A C 1
ATOM 674 O O . ALA A 1 86 ? -7.608 4.881 -20.615 1.00 44.34 86 A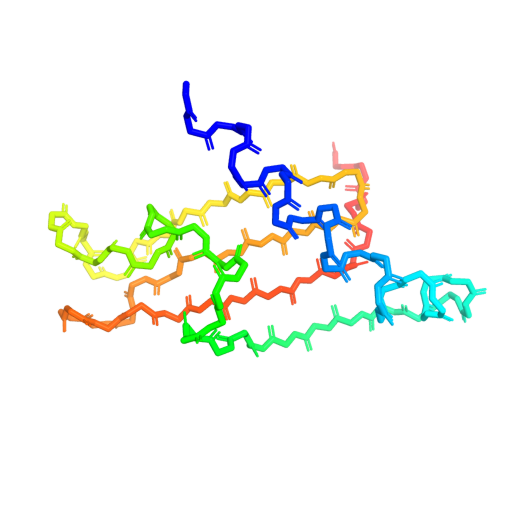LA A O 1
#

Organism: NCBI:txid144512

Radius of gyration: 13.11 Å; chains: 1; bounding box: 30×29×34 Å